Protein AF-A0ABD2NSS2-F1 (afdb_monomer_lite)

Secondary structure (DSSP, 8-state):
-HHHHHHHHHTS------S-------TT-TTTT-----HHHHHHHHHHHHHHT---------HHHHHHHHHHHHT-SSPPP---S--HHHHHHHT-

Foldseek 3Di:
DVVVVVVVVVPDPPDPPDPDDPDDPPDPDPCPPDDDDPVVVVVVVVVVVVVVPPPPPVDPQPPLRVLVVVCVVVVHPDRDDPPDPDDPVVVVVVVD

InterPro domains:
  IPR028842 Afadin [PTHR10398] (12-95)

Radius of gyration: 32.14 Å; chains: 1; bounding box: 42×42×98 Å

Structure (mmCIF, N/CA/C/O backbone):
data_AF-A0ABD2NSS2-F1
#
_entry.id   AF-A0ABD2NSS2-F1
#
loop_
_atom_site.group_PDB
_atom_site.id
_atom_site.type_symbol
_atom_site.label_atom_id
_atom_site.label_alt_id
_atom_site.label_comp_id
_atom_site.label_asym_id
_atom_site.label_entity_id
_atom_site.label_seq_id
_atom_site.pdbx_PDB_ins_code
_atom_site.Cartn_x
_atom_site.Cartn_y
_atom_site.Cartn_z
_atom_site.occupancy
_atom_site.B_iso_or_equiv
_atom_site.auth_seq_id
_atom_site.auth_comp_id
_atom_site.auth_asym_id
_atom_site.auth_atom_id
_atom_site.pdbx_PDB_model_num
ATOM 1 N N . SER A 1 1 ? 10.655 -9.164 -61.132 1.00 79.31 1 SER A N 1
ATOM 2 C CA . SER A 1 1 ? 10.992 -10.361 -60.340 1.00 79.31 1 SER A CA 1
ATOM 3 C C . SER A 1 1 ? 10.543 -10.120 -58.916 1.00 79.31 1 SER A C 1
ATOM 5 O O . SER A 1 1 ? 10.873 -9.066 -58.382 1.00 79.31 1 SER A O 1
ATOM 7 N N . PHE A 1 2 ? 9.785 -11.051 -58.338 1.00 79.75 2 PHE A N 1
ATOM 8 C CA . PHE A 1 2 ? 9.277 -10.980 -56.962 1.00 79.75 2 PHE A CA 1
ATOM 9 C C . PHE A 1 2 ? 10.393 -10.693 -55.940 1.00 79.75 2 PHE A C 1
ATOM 11 O O . PHE A 1 2 ? 10.211 -9.905 -55.020 1.00 79.75 2 PHE A O 1
ATOM 18 N N . ILE A 1 3 ? 11.591 -11.233 -56.194 1.00 83.50 3 ILE A N 1
ATOM 19 C CA . ILE A 1 3 ? 12.780 -11.073 -55.347 1.00 83.50 3 ILE A CA 1
ATOM 20 C C . ILE A 1 3 ? 13.170 -9.594 -55.161 1.00 83.50 3 ILE A C 1
ATOM 22 O O . ILE A 1 3 ? 13.316 -9.150 -54.029 1.00 83.50 3 ILE A O 1
ATOM 26 N N . ARG A 1 4 ? 13.228 -8.788 -56.235 1.00 82.31 4 ARG A N 1
ATOM 27 C CA . ARG A 1 4 ? 13.558 -7.347 -56.129 1.00 82.31 4 ARG A CA 1
ATOM 28 C C . ARG A 1 4 ? 12.521 -6.547 -55.341 1.00 82.31 4 ARG A C 1
ATOM 30 O O . ARG A 1 4 ? 12.854 -5.559 -54.697 1.00 82.31 4 ARG A O 1
ATOM 37 N N . GLN A 1 5 ? 11.252 -6.939 -55.437 1.00 79.62 5 GLN A N 1
ATOM 38 C CA . GLN A 1 5 ? 10.175 -6.259 -54.721 1.00 79.62 5 GLN A CA 1
ATOM 39 C C . GLN A 1 5 ? 10.260 -6.551 -53.218 1.00 79.62 5 GLN A C 1
ATOM 41 O O . GLN A 1 5 ? 10.116 -5.634 -52.414 1.00 79.62 5 GLN A O 1
ATOM 46 N N . ALA A 1 6 ? 10.572 -7.797 -52.850 1.00 77.00 6 ALA A N 1
ATOM 47 C CA . ALA A 1 6 ? 10.795 -8.195 -51.463 1.00 77.00 6 ALA A CA 1
ATOM 48 C C . ALA A 1 6 ? 12.014 -7.488 -50.840 1.00 77.00 6 ALA A C 1
ATOM 50 O O . ALA A 1 6 ? 11.922 -6.997 -49.715 1.00 77.00 6 ALA A O 1
ATOM 51 N N . GLU A 1 7 ? 13.118 -7.356 -51.585 1.00 76.75 7 GLU A N 1
ATOM 52 C CA . GLU A 1 7 ? 14.318 -6.625 -51.143 1.00 76.75 7 GLU A CA 1
ATOM 53 C C . GLU A 1 7 ? 14.009 -5.160 -50.787 1.00 76.75 7 GLU A C 1
ATOM 55 O O . GLU A 1 7 ? 14.454 -4.662 -49.754 1.00 76.75 7 GLU A O 1
ATOM 60 N N . SER A 1 8 ? 13.182 -4.477 -51.588 1.00 77.81 8 SER A N 1
ATOM 61 C CA . SER A 1 8 ? 12.797 -3.082 -51.331 1.00 77.81 8 SER A CA 1
ATOM 62 C C . SER A 1 8 ? 11.893 -2.913 -50.104 1.00 77.81 8 SER A C 1
ATOM 64 O O . SER A 1 8 ? 11.976 -1.885 -49.429 1.00 77.81 8 SER A O 1
ATOM 66 N N . MET A 1 9 ? 11.019 -3.883 -49.816 1.00 69.31 9 MET A N 1
ATOM 67 C CA . MET A 1 9 ? 10.133 -3.815 -48.647 1.00 69.31 9 MET A CA 1
ATOM 68 C C . MET A 1 9 ? 10.886 -4.081 -47.339 1.00 69.31 9 MET A C 1
ATOM 70 O O . MET A 1 9 ? 10.548 -3.484 -46.321 1.00 69.31 9 MET A O 1
ATOM 74 N N . LEU A 1 10 ? 11.932 -4.916 -47.372 1.00 64.94 10 LEU A N 1
ATOM 75 C CA . LEU A 1 10 ? 12.799 -5.183 -46.218 1.00 64.94 10 LEU A CA 1
ATOM 76 C C . LEU A 1 10 ? 13.790 -4.038 -45.940 1.00 64.94 10 LEU A C 1
ATOM 78 O O . LEU A 1 10 ? 14.172 -3.818 -44.795 1.00 64.94 10 LEU A O 1
ATOM 82 N N . ALA A 1 11 ? 14.183 -3.287 -46.973 1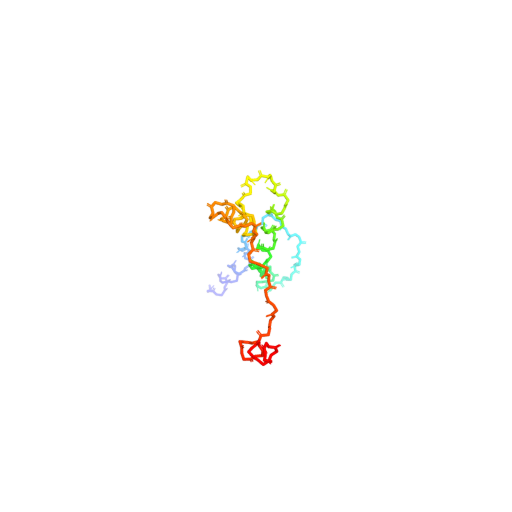.00 66.62 11 ALA A N 1
ATOM 83 C CA . ALA A 1 11 ? 15.087 -2.141 -46.854 1.00 66.62 11 ALA A CA 1
ATOM 84 C C . ALA A 1 11 ? 14.451 -0.896 -46.200 1.00 66.62 11 ALA A C 1
ATOM 86 O O . ALA A 1 11 ? 15.155 0.065 -45.896 1.00 66.62 11 ALA A O 1
ATOM 87 N N . SER A 1 12 ? 13.133 -0.896 -45.981 1.00 54.56 12 SER A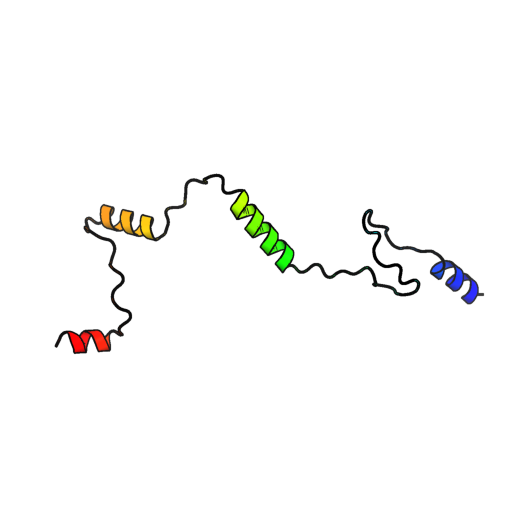 N 1
ATOM 88 C CA . SER A 1 12 ? 12.423 0.223 -45.359 1.00 54.56 12 SER A CA 1
ATOM 89 C C . SER A 1 12 ? 12.253 -0.027 -43.854 1.00 54.56 12 SER A C 1
ATOM 91 O O . SER A 1 12 ? 11.581 -0.991 -43.480 1.00 54.56 12 SER A O 1
ATOM 93 N N . PRO A 1 13 ? 12.817 0.813 -42.964 1.00 56.56 13 PRO A N 1
ATOM 94 C CA . PRO A 1 13 ? 12.656 0.646 -41.528 1.00 56.56 13 PRO A CA 1
ATOM 95 C C . PRO A 1 13 ? 11.243 1.084 -41.123 1.00 56.56 13 PRO A C 1
ATOM 97 O O . PRO A 1 13 ? 11.012 2.226 -40.746 1.00 56.56 13 PRO A O 1
ATOM 100 N N . ASN A 1 14 ? 10.276 0.171 -41.195 1.00 52.50 14 ASN A N 1
ATOM 101 C CA . ASN A 1 14 ? 8.951 0.370 -40.608 1.00 52.50 14 ASN A CA 1
ATOM 102 C C . ASN A 1 14 ? 8.990 0.001 -39.119 1.00 52.50 14 ASN A C 1
ATOM 104 O O . ASN A 1 14 ? 8.307 -0.920 -38.677 1.00 52.50 14 ASN A O 1
ATOM 108 N N . THR A 1 15 ? 9.825 0.681 -38.336 1.00 52.97 15 THR A N 1
ATOM 109 C CA . THR A 1 15 ? 9.702 0.651 -36.878 1.00 52.97 15 THR A CA 1
ATOM 110 C C . THR A 1 15 ? 8.893 1.877 -36.463 1.00 52.97 15 THR A C 1
ATOM 112 O O . THR A 1 15 ? 9.238 2.991 -36.861 1.00 52.97 15 THR A O 1
ATOM 115 N N . PRO A 1 16 ? 7.798 1.739 -35.692 1.00 51.47 16 PRO A N 1
ATOM 116 C CA . PRO A 1 16 ? 7.187 2.900 -35.070 1.00 51.47 16 PRO A CA 1
ATOM 117 C C . PRO A 1 16 ? 8.214 3.473 -34.090 1.00 51.47 16 PRO A C 1
ATOM 119 O O . PRO A 1 16 ? 8.452 2.926 -33.013 1.00 51.47 16 PRO A O 1
ATOM 122 N N . THR A 1 17 ? 8.874 4.554 -34.495 1.00 47.88 17 THR A N 1
ATOM 123 C CA . THR A 1 17 ? 9.793 5.320 -33.660 1.00 47.88 17 THR A CA 1
ATOM 124 C C . THR A 1 17 ? 9.003 5.917 -32.501 1.00 47.88 17 THR A C 1
ATOM 126 O O . THR A 1 17 ? 8.377 6.968 -32.633 1.00 47.88 17 THR A O 1
ATOM 129 N N . SER A 1 18 ? 9.003 5.235 -31.357 1.00 47.25 18 SER A N 1
ATOM 130 C CA . SER A 1 18 ? 8.609 5.838 -30.086 1.00 47.25 18 SER A CA 1
ATOM 131 C C . SER A 1 18 ? 9.655 6.905 -29.730 1.00 47.25 18 SER A C 1
ATOM 133 O O . SER A 1 18 ? 10.848 6.590 -29.716 1.00 47.25 18 SER A O 1
ATOM 135 N N . PRO A 1 19 ? 9.268 8.163 -29.460 1.00 47.81 19 PRO A N 1
ATOM 136 C CA . PRO A 1 19 ? 10.222 9.239 -29.233 1.00 47.81 19 PRO A CA 1
ATOM 137 C C . PRO A 1 19 ? 10.821 9.111 -27.827 1.00 47.81 19 PRO A C 1
ATOM 139 O O . PRO A 1 19 ? 10.237 9.560 -26.847 1.00 47.81 19 PRO A O 1
ATOM 142 N N . GLY A 1 20 ? 11.984 8.469 -27.720 1.00 52.88 20 GLY A N 1
ATOM 143 C CA . GLY A 1 20 ? 12.779 8.456 -26.492 1.00 52.88 20 GLY A CA 1
ATOM 144 C C . GLY A 1 20 ? 13.514 7.143 -26.273 1.00 52.88 20 GLY A C 1
ATOM 145 O O . GLY A 1 20 ? 12.971 6.221 -25.674 1.00 52.88 20 GLY A O 1
ATOM 146 N N . GLY A 1 21 ? 14.763 7.062 -26.726 1.00 48.34 21 GLY A N 1
ATOM 147 C CA . GLY A 1 21 ? 15.625 5.931 -26.394 1.00 48.34 21 GLY A CA 1
ATOM 148 C C . GLY A 1 21 ? 16.756 5.732 -27.385 1.00 48.34 21 GLY A C 1
ATOM 149 O O . GLY A 1 21 ? 16.708 4.832 -28.212 1.00 48.34 21 GLY A O 1
ATOM 150 N N . VAL A 1 22 ? 17.793 6.557 -27.276 1.00 56.69 22 VAL A N 1
ATOM 151 C CA . VAL A 1 22 ? 19.132 6.275 -27.810 1.00 56.69 22 VAL A CA 1
ATOM 152 C C . VAL A 1 22 ? 19.732 5.075 -27.072 1.00 56.69 22 VAL A C 1
ATOM 154 O O . VAL A 1 22 ? 20.608 5.257 -26.240 1.00 56.69 22 VAL A O 1
ATOM 157 N N . LEU A 1 23 ? 19.240 3.854 -27.287 1.00 58.84 23 LEU A N 1
ATOM 158 C CA . LEU A 1 23 ? 19.816 2.663 -26.659 1.00 58.84 23 LEU A CA 1
ATOM 159 C C . LEU A 1 23 ? 19.815 1.483 -27.640 1.00 58.84 23 LEU A C 1
ATOM 161 O O . LEU A 1 23 ? 18.784 0.891 -27.936 1.00 58.84 23 LEU A O 1
ATOM 165 N N . ASN A 1 24 ? 21.032 1.146 -28.073 1.00 58.06 24 ASN A N 1
ATOM 166 C CA . ASN A 1 24 ? 21.466 -0.137 -28.631 1.00 58.06 24 ASN A CA 1
ATOM 167 C C . ASN A 1 24 ? 21.026 -0.441 -30.075 1.00 58.06 24 ASN A C 1
ATOM 169 O O . ASN A 1 24 ? 20.208 -1.318 -30.338 1.00 58.06 24 ASN A O 1
ATOM 173 N N . ASN A 1 25 ? 21.672 0.239 -31.029 1.00 60.22 25 ASN A N 1
ATOM 174 C CA . ASN A 1 25 ? 21.669 -0.132 -32.445 1.00 60.22 25 ASN A CA 1
ATOM 175 C C . ASN A 1 25 ? 22.371 -1.491 -32.647 1.00 60.22 25 ASN A C 1
ATOM 177 O O . ASN A 1 25 ? 23.580 -1.535 -32.871 1.00 60.22 25 ASN A O 1
ATOM 181 N N . THR A 1 26 ? 21.631 -2.598 -32.612 1.00 62.66 26 THR A N 1
ATOM 182 C CA . THR A 1 26 ? 22.052 -3.873 -33.218 1.00 62.66 26 THR A CA 1
ATOM 183 C C . THR A 1 26 ? 21.392 -4.007 -34.599 1.00 62.66 26 THR A C 1
ATOM 185 O O . THR A 1 26 ? 20.298 -4.567 -34.719 1.00 62.66 26 THR A O 1
ATOM 188 N N . PRO A 1 27 ? 21.999 -3.440 -35.665 1.00 68.75 27 PRO A N 1
ATOM 189 C CA . PRO A 1 27 ? 21.415 -3.467 -37.004 1.00 68.75 27 PRO A CA 1
ATOM 190 C C . PRO A 1 27 ? 21.248 -4.917 -37.481 1.00 68.75 27 PRO A C 1
ATOM 192 O O . PRO A 1 27 ? 22.202 -5.690 -37.479 1.00 68.75 27 PRO A O 1
ATOM 195 N N . GLY A 1 28 ? 20.021 -5.284 -37.861 1.00 68.94 28 GLY A N 1
ATOM 196 C CA . GLY A 1 28 ? 19.653 -6.634 -38.308 1.00 68.94 28 GLY A CA 1
ATOM 197 C C . GLY A 1 28 ? 18.951 -7.510 -37.262 1.00 68.94 28 GLY A C 1
ATOM 198 O O . GLY A 1 28 ? 18.470 -8.584 -37.615 1.00 68.94 28 GLY A O 1
ATOM 199 N N . VAL A 1 29 ? 18.835 -7.066 -36.003 1.00 66.44 29 VAL A N 1
ATOM 200 C CA . VAL A 1 29 ? 18.153 -7.820 -34.935 1.00 66.44 29 VAL A CA 1
ATOM 201 C C . VAL A 1 29 ? 16.758 -7.246 -34.682 1.00 66.44 29 VAL A C 1
ATOM 203 O O . VAL A 1 29 ? 16.596 -6.180 -34.088 1.00 66.44 29 VAL A O 1
ATOM 206 N N . ILE A 1 30 ? 15.731 -7.967 -35.127 1.00 67.88 30 ILE A N 1
ATOM 207 C CA . ILE A 1 30 ? 14.329 -7.634 -34.846 1.00 67.88 30 ILE A CA 1
ATOM 208 C C . ILE A 1 30 ? 14.046 -7.952 -33.369 1.00 67.88 30 ILE A C 1
ATOM 210 O O . ILE A 1 30 ? 14.396 -9.027 -32.891 1.00 67.88 30 ILE A O 1
ATOM 214 N N . GLY A 1 31 ? 13.446 -7.007 -32.638 1.00 67.56 31 GLY A N 1
ATOM 215 C CA . GLY A 1 31 ? 13.092 -7.179 -31.221 1.00 67.56 31 GLY A CA 1
ATOM 216 C C . GLY A 1 31 ? 14.168 -6.755 -30.211 1.00 67.56 31 GLY A C 1
ATOM 217 O O . GLY A 1 31 ? 13.925 -6.812 -29.012 1.00 67.56 31 GLY A O 1
ATOM 218 N N . ALA A 1 32 ? 15.325 -6.241 -30.648 1.00 72.38 32 ALA A N 1
ATOM 219 C CA . ALA A 1 32 ? 16.376 -5.751 -29.738 1.00 72.38 32 ALA A CA 1
ATOM 220 C C . ALA A 1 32 ? 15.938 -4.582 -28.828 1.00 72.38 32 ALA A C 1
ATOM 222 O O . ALA A 1 32 ? 16.617 -4.256 -27.857 1.00 72.38 32 ALA A O 1
ATOM 223 N N . GLN A 1 33 ? 14.806 -3.950 -29.149 1.00 71.50 33 GLN A N 1
ATOM 224 C CA . GLN A 1 33 ? 14.207 -2.855 -28.382 1.00 71.50 33 GLN A CA 1
ATOM 225 C C . GLN A 1 33 ? 13.097 -3.326 -27.428 1.00 71.50 33 GLN A C 1
ATOM 227 O O . GLN A 1 33 ? 12.541 -2.514 -26.687 1.00 71.50 33 GLN A O 1
ATOM 232 N N . GLU A 1 34 ? 12.741 -4.613 -27.438 1.00 77.31 34 GLU A N 1
ATOM 233 C CA . GLU A 1 34 ? 11.713 -5.144 -26.548 1.00 77.31 34 GLU A CA 1
ATOM 234 C C . GLU A 1 34 ? 12.269 -5.275 -25.128 1.00 77.31 34 GLU A C 1
ATOM 236 O O . GLU A 1 34 ? 12.875 -6.272 -24.743 1.00 77.31 34 GLU A O 1
ATOM 241 N N . VAL A 1 35 ? 12.052 -4.240 -24.318 1.00 80.31 35 VAL A N 1
ATOM 242 C CA . VAL A 1 35 ? 12.278 -4.314 -22.874 1.00 80.31 35 VAL A CA 1
ATOM 243 C C . VAL A 1 35 ? 10.992 -4.801 -22.216 1.00 80.31 35 VAL A C 1
ATOM 245 O O . VAL A 1 35 ? 9.956 -4.131 -22.275 1.00 80.31 35 VAL A O 1
ATOM 248 N N . TYR A 1 36 ? 11.054 -5.963 -21.564 1.00 83.06 36 TYR A N 1
ATOM 249 C CA . TYR A 1 36 ? 9.925 -6.489 -20.802 1.00 83.06 36 TYR A CA 1
ATOM 250 C C . TYR A 1 36 ? 9.499 -5.499 -19.711 1.00 83.06 36 TYR A C 1
ATOM 252 O O . TYR A 1 36 ? 10.265 -5.149 -18.810 1.00 83.06 36 TYR A O 1
ATOM 260 N N . LYS A 1 37 ? 8.242 -5.060 -19.777 1.00 83.94 37 LYS A N 1
ATOM 261 C CA . LYS A 1 37 ? 7.635 -4.196 -18.765 1.00 83.94 37 LYS A CA 1
ATOM 262 C C . LYS A 1 37 ? 7.135 -5.063 -17.611 1.00 83.94 37 LYS A C 1
ATOM 264 O O . LYS A 1 37 ? 5.999 -5.530 -17.640 1.00 83.94 37 LYS A O 1
ATOM 269 N N . ASP A 1 38 ? 7.973 -5.282 -16.597 1.00 89.06 38 ASP A N 1
ATOM 270 C CA . ASP A 1 38 ? 7.582 -6.083 -15.430 1.00 89.06 38 ASP A CA 1
ATOM 271 C C . ASP A 1 38 ? 6.412 -5.417 -14.672 1.00 89.06 38 ASP A C 1
ATOM 273 O O . ASP A 1 38 ? 6.558 -4.299 -14.160 1.00 89.06 38 ASP A O 1
ATOM 277 N N . PRO A 1 39 ? 5.251 -6.085 -14.528 1.00 89.56 39 PRO A N 1
ATOM 278 C CA . PRO A 1 39 ? 4.112 -5.544 -13.789 1.00 89.56 39 PRO A CA 1
ATOM 279 C C . PRO A 1 39 ? 4.420 -5.267 -12.306 1.00 89.56 39 PRO A C 1
ATOM 281 O O . PRO A 1 39 ? 3.725 -4.468 -11.672 1.00 89.56 39 PRO A O 1
ATOM 284 N N . ARG A 1 40 ? 5.462 -5.885 -11.728 1.00 91.56 40 ARG A N 1
ATOM 285 C CA . ARG A 1 40 ? 5.941 -5.579 -10.369 1.00 91.56 40 ARG A CA 1
ATOM 286 C C . ARG A 1 40 ? 6.506 -4.174 -10.256 1.00 91.56 40 ARG A C 1
ATOM 288 O O . ARG A 1 40 ? 6.246 -3.528 -9.246 1.00 91.56 40 ARG A O 1
ATOM 295 N N . ALA A 1 41 ? 7.225 -3.692 -11.270 1.00 87.50 41 ALA A N 1
ATOM 296 C CA . ALA A 1 41 ? 7.781 -2.340 -11.258 1.00 87.50 41 ALA A CA 1
ATOM 297 C C . ALA A 1 41 ? 6.657 -1.299 -11.161 1.00 87.50 41 ALA A C 1
ATOM 299 O O . ALA A 1 41 ? 6.734 -0.372 -10.357 1.00 87.50 41 ALA A O 1
ATOM 300 N N . LYS A 1 42 ? 5.557 -1.528 -11.893 1.00 87.12 42 LYS A N 1
ATOM 301 C CA . LYS A 1 42 ? 4.348 -0.698 -11.818 1.00 87.12 42 LYS A CA 1
ATOM 302 C C . LYS A 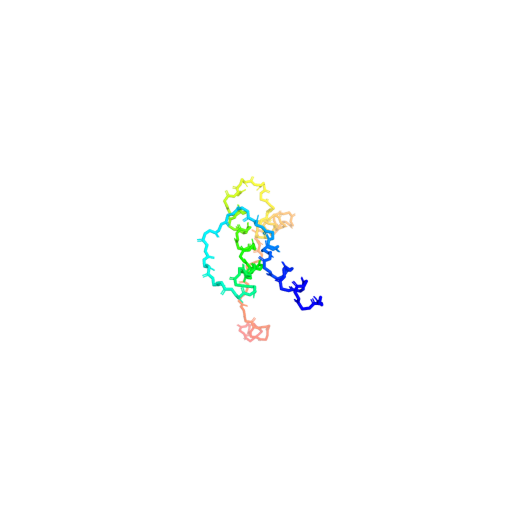1 42 ? 3.728 -0.709 -10.414 1.00 87.12 42 LYS A C 1
ATOM 304 O O . LYS A 1 42 ? 3.492 0.357 -9.856 1.00 87.12 42 LYS A O 1
ATOM 309 N N . ARG A 1 43 ? 3.525 -1.892 -9.812 1.00 87.00 43 ARG A N 1
ATOM 310 C CA . ARG A 1 43 ? 2.978 -2.012 -8.442 1.00 87.00 43 ARG A CA 1
ATOM 311 C C . ARG A 1 43 ? 3.865 -1.368 -7.378 1.00 87.00 43 ARG A C 1
ATOM 313 O O . ARG A 1 43 ? 3.349 -0.768 -6.443 1.00 87.00 43 ARG A O 1
ATOM 320 N N . LEU A 1 44 ? 5.185 -1.506 -7.493 1.00 87.31 44 LEU A N 1
ATOM 321 C CA . LEU A 1 44 ? 6.126 -0.938 -6.526 1.00 87.31 44 LEU A CA 1
ATOM 322 C C . LEU A 1 44 ? 6.134 0.593 -6.607 1.00 87.31 44 LEU A C 1
ATOM 324 O O . LEU A 1 44 ? 6.077 1.255 -5.572 1.00 87.31 44 LEU A O 1
ATOM 328 N N . ALA A 1 45 ? 6.122 1.152 -7.820 1.00 85.75 45 ALA A N 1
ATOM 329 C CA . ALA A 1 45 ? 6.005 2.592 -8.031 1.00 85.75 45 ALA A CA 1
ATOM 330 C C . ALA A 1 45 ? 4.687 3.151 -7.469 1.00 85.75 45 ALA A C 1
ATOM 332 O O . ALA A 1 45 ? 4.700 4.176 -6.794 1.00 85.75 45 ALA A O 1
ATOM 333 N N . GLU A 1 46 ? 3.569 2.450 -7.672 1.00 85.12 46 GLU A N 1
ATOM 334 C CA . GLU A 1 46 ? 2.264 2.837 -7.128 1.00 85.12 46 GLU A CA 1
ATOM 335 C C . GLU A 1 46 ? 2.246 2.819 -5.590 1.00 85.12 46 GLU A C 1
ATOM 337 O O . GLU A 1 46 ? 1.799 3.779 -4.968 1.00 85.12 46 GLU A O 1
ATOM 342 N N . GLN A 1 47 ? 2.809 1.787 -4.950 1.00 83.44 47 GLN A N 1
ATOM 343 C CA . GLN A 1 47 ? 2.940 1.743 -3.487 1.00 83.44 47 GLN A CA 1
ATOM 344 C C . GLN A 1 47 ? 3.839 2.862 -2.946 1.00 83.44 47 GLN A C 1
ATOM 346 O O . GLN A 1 47 ? 3.552 3.432 -1.893 1.00 83.44 47 GLN A O 1
ATOM 351 N N . ALA A 1 48 ? 4.927 3.189 -3.648 1.00 79.88 48 ALA A N 1
ATOM 352 C CA . ALA A 1 48 ? 5.797 4.301 -3.276 1.00 79.88 48 ALA A CA 1
ATOM 353 C C . ALA A 1 48 ? 5.071 5.650 -3.408 1.00 79.88 48 ALA A C 1
ATOM 355 O O . ALA A 1 48 ? 5.179 6.496 -2.522 1.00 79.88 48 ALA A O 1
ATOM 356 N N . GLN A 1 49 ? 4.273 5.832 -4.463 1.00 78.31 49 GLN A N 1
ATOM 357 C CA . GLN A 1 49 ? 3.435 7.018 -4.638 1.00 78.31 49 GLN A CA 1
ATOM 358 C C . GLN A 1 49 ? 2.347 7.116 -3.563 1.00 78.31 49 GLN A C 1
ATOM 360 O O . GLN A 1 49 ? 2.161 8.193 -3.012 1.00 78.31 49 GLN A O 1
ATOM 365 N N . GLN A 1 50 ? 1.693 6.013 -3.187 1.00 70.94 50 GLN A N 1
ATOM 366 C CA . GLN A 1 50 ? 0.702 5.995 -2.101 1.00 70.94 50 GLN A CA 1
ATOM 367 C C . GLN A 1 50 ? 1.313 6.352 -0.737 1.00 70.94 50 GLN A C 1
ATOM 369 O O . GLN A 1 50 ? 0.675 7.050 0.046 1.00 70.94 50 GLN A O 1
ATOM 374 N N . LYS A 1 51 ? 2.558 5.939 -0.457 1.00 64.38 51 LYS A N 1
ATOM 375 C CA . LYS A 1 51 ? 3.282 6.353 0.761 1.00 64.38 51 LYS A CA 1
ATOM 376 C C . LYS A 1 51 ? 3.614 7.848 0.770 1.00 64.38 51 LYS A C 1
ATOM 378 O O . LYS A 1 51 ? 3.552 8.470 1.824 1.00 64.38 51 LYS A O 1
ATOM 383 N N . ASN A 1 52 ? 3.939 8.419 -0.390 1.00 60.81 52 ASN A N 1
ATOM 384 C CA . ASN A 1 52 ? 4.294 9.836 -0.527 1.00 60.81 52 ASN A CA 1
ATOM 385 C C . ASN A 1 52 ? 3.066 10.759 -0.654 1.00 60.81 52 ASN A C 1
ATOM 387 O O . ASN A 1 52 ? 3.1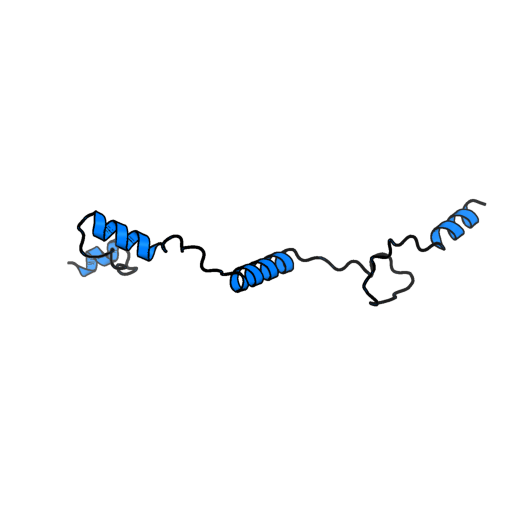51 11.935 -0.318 1.00 60.81 52 ASN A O 1
ATOM 391 N N . MET A 1 53 ? 1.927 10.235 -1.122 1.00 58.22 53 MET A N 1
ATOM 392 C CA . MET A 1 53 ? 0.637 10.933 -1.217 1.00 58.22 53 MET A CA 1
ATOM 393 C C . MET A 1 53 ? -0.296 10.630 -0.043 1.00 58.22 53 MET A C 1
ATOM 395 O O . MET A 1 53 ? -1.500 10.880 -0.137 1.00 58.22 53 MET A O 1
ATOM 399 N N . ALA A 1 54 ? 0.248 10.141 1.075 1.00 55.81 54 ALA A N 1
ATOM 400 C CA . ALA A 1 54 ? -0.432 10.139 2.361 1.00 55.81 54 ALA A CA 1
ATOM 401 C C . ALA A 1 54 ? -0.641 11.591 2.837 1.00 55.81 54 ALA A C 1
ATOM 403 O O . ALA A 1 54 ? -0.059 12.058 3.809 1.00 55.81 54 ALA A O 1
ATOM 404 N N . THR A 1 55 ? -1.514 12.320 2.141 1.00 56.00 55 THR A N 1
ATOM 405 C CA . THR A 1 55 ? -2.414 13.235 2.829 1.00 56.00 55 THR A CA 1
ATOM 406 C C . THR A 1 55 ? -3.116 12.406 3.906 1.00 56.00 55 THR A C 1
ATOM 408 O O . THR A 1 55 ? -3.447 11.245 3.635 1.00 56.00 55 THR A O 1
ATOM 411 N N . PRO A 1 56 ? -3.286 12.922 5.133 1.00 53.97 56 PRO A N 1
ATOM 412 C CA . PRO A 1 56 ? -3.979 12.203 6.189 1.00 53.97 56 PRO A CA 1
ATOM 413 C C . PRO A 1 56 ? -5.449 12.075 5.783 1.00 53.97 56 PRO A C 1
ATOM 415 O O . PRO A 1 56 ? -6.297 12.880 6.156 1.00 53.97 56 PRO A O 1
ATOM 418 N N . VAL A 1 57 ? -5.757 11.074 4.959 1.00 54.22 57 VAL A N 1
ATOM 419 C CA . VAL A 1 57 ? -7.104 10.533 4.842 1.00 54.22 57 VAL A CA 1
ATOM 420 C C . VAL A 1 57 ? -7.506 10.216 6.278 1.00 54.22 57 VAL A C 1
ATOM 422 O O . VAL A 1 57 ? -6.711 9.557 6.953 1.00 54.22 57 VAL A O 1
ATOM 425 N N . PRO A 1 58 ? -8.663 10.692 6.774 1.00 59.19 58 PRO A N 1
ATOM 426 C CA . PRO A 1 58 ? -9.087 10.396 8.133 1.00 59.19 58 PRO A CA 1
ATOM 427 C C . PRO A 1 58 ? -9.056 8.880 8.284 1.00 59.19 58 PRO A C 1
ATOM 429 O O . PRO A 1 58 ? -9.755 8.159 7.564 1.00 59.19 58 PRO A O 1
ATOM 432 N N . GLU A 1 59 ? -8.120 8.410 9.107 1.00 63.34 59 GLU A N 1
ATOM 433 C CA . GLU A 1 59 ? -7.760 7.008 9.193 1.00 63.34 59 GLU A CA 1
ATOM 434 C C . GLU A 1 59 ? -9.033 6.205 9.422 1.00 63.34 59 GLU A C 1
ATOM 436 O O . GLU A 1 59 ? -9.803 6.456 10.353 1.00 63.34 59 GLU A O 1
ATOM 441 N N . LYS A 1 60 ? -9.275 5.208 8.566 1.00 70.31 60 LYS A N 1
ATOM 442 C CA . LYS A 1 60 ? -10.168 4.120 8.948 1.00 70.31 60 LYS A CA 1
ATOM 443 C C . LYS A 1 60 ? -9.544 3.555 10.215 1.00 70.31 60 LYS A C 1
ATOM 445 O O . LYS A 1 60 ? -8.523 2.886 10.083 1.00 70.31 60 LYS A O 1
ATOM 450 N N . LEU A 1 61 ? -10.138 3.859 11.377 1.00 71.50 61 LEU A N 1
ATOM 451 C CA . LEU A 1 61 ? -9.670 3.428 12.698 1.00 71.50 61 LEU A CA 1
ATOM 452 C C . LEU A 1 61 ? -9.034 2.046 12.563 1.00 71.50 61 LEU A C 1
ATOM 454 O O . LEU A 1 61 ? -9.665 1.105 12.047 1.00 71.50 61 LEU A O 1
ATOM 458 N N . SER A 1 62 ? -7.762 1.955 12.931 1.00 81.81 62 SER A N 1
ATOM 459 C CA . SER A 1 62 ? -7.016 0.709 12.904 1.00 81.81 62 SER A CA 1
ATOM 460 C C . SER A 1 62 ? -7.799 -0.356 13.667 1.00 81.81 62 SER A C 1
ATOM 462 O O . SER A 1 62 ? -8.612 -0.062 14.545 1.00 81.81 62 SER A O 1
ATOM 464 N N . PHE A 1 63 ? -7.579 -1.630 13.346 1.00 81.62 63 PHE A N 1
ATOM 465 C CA . PHE A 1 63 ? -8.274 -2.724 14.031 1.00 81.62 63 PHE A CA 1
ATOM 466 C C . PHE A 1 63 ? -8.150 -2.624 15.564 1.00 81.62 63 PHE A C 1
ATOM 468 O O . PHE A 1 63 ? -9.111 -2.878 16.284 1.00 81.62 63 PHE A O 1
ATOM 475 N N . LYS A 1 64 ? -6.995 -2.157 16.054 1.00 83.25 64 LYS A N 1
ATOM 476 C CA . LYS A 1 64 ? -6.748 -1.884 17.473 1.00 83.25 64 LYS A CA 1
ATOM 477 C C . LYS A 1 64 ? -7.660 -0.786 18.027 1.00 83.25 64 LYS A C 1
ATOM 479 O O . LYS A 1 64 ? -8.231 -0.951 19.100 1.00 83.25 64 LYS A O 1
ATOM 484 N N . GLU A 1 65 ? -7.806 0.320 17.308 1.00 85.06 65 GLU A N 1
ATOM 485 C CA . GLU A 1 65 ? -8.681 1.426 17.712 1.00 85.06 65 GLU A CA 1
ATOM 486 C C . GLU A 1 65 ? -10.155 1.034 17.651 1.00 85.06 65 GLU A C 1
ATOM 488 O O . GLU A 1 65 ? -10.916 1.380 18.550 1.00 85.06 65 GLU A O 1
ATOM 493 N N . LYS A 1 66 ? -10.546 0.236 16.654 1.00 86.56 66 LYS A N 1
ATOM 494 C CA . LYS A 1 66 ? -11.893 -0.341 16.574 1.00 86.56 66 LYS A CA 1
ATOM 495 C C . LYS A 1 66 ? -12.188 -1.271 17.743 1.00 86.56 66 LYS A C 1
ATOM 497 O O . LYS A 1 66 ? -13.223 -1.115 18.376 1.00 86.56 66 LYS A O 1
ATOM 502 N N . MET A 1 67 ? -11.278 -2.192 18.070 1.00 87.94 67 MET A N 1
ATOM 503 C CA . MET A 1 67 ? -11.414 -3.065 19.244 1.00 87.94 67 MET A CA 1
ATOM 504 C C . MET A 1 67 ? -11.550 -2.244 20.528 1.00 87.94 67 MET A C 1
ATOM 506 O O . MET A 1 67 ? -12.363 -2.574 21.385 1.00 87.94 67 MET A O 1
ATOM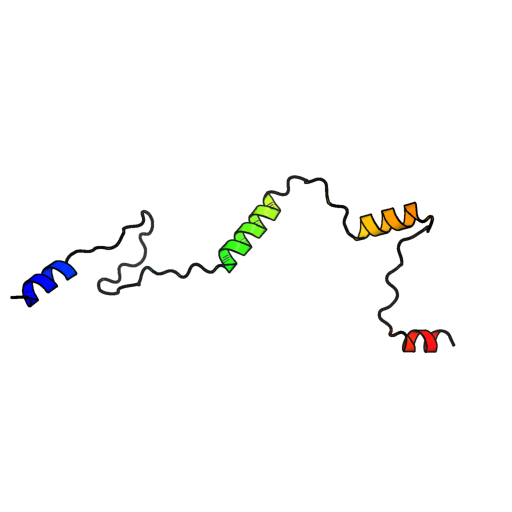 510 N N . LYS A 1 68 ? -10.785 -1.151 20.646 1.00 85.94 68 LYS A N 1
ATOM 511 C CA . LYS A 1 68 ? -10.872 -0.240 21.790 1.00 85.94 68 LYS A CA 1
ATOM 512 C C . LYS A 1 68 ? -12.240 0.437 21.875 1.00 85.94 68 LYS A C 1
ATOM 514 O O . LYS A 1 68 ? -12.823 0.435 22.952 1.00 85.94 68 LYS A O 1
ATOM 519 N N . MET A 1 69 ? -12.755 0.980 20.770 1.00 85.12 69 MET A N 1
ATOM 520 C CA . MET A 1 69 ? -14.099 1.568 20.749 1.00 85.12 69 MET A CA 1
ATOM 521 C C . MET A 1 69 ? -15.180 0.533 21.076 1.00 85.12 69 MET A C 1
ATOM 523 O O . MET A 1 69 ? -16.073 0.832 21.856 1.00 85.12 69 MET A O 1
ATOM 527 N N . PHE A 1 70 ? -15.055 -0.694 20.564 1.00 86.62 70 PHE A N 1
ATOM 528 C CA . PHE A 1 70 ? -15.997 -1.779 20.847 1.00 86.62 70 PHE A CA 1
ATOM 529 C C . PHE A 1 70 ? -16.024 -2.180 22.332 1.00 86.62 70 PHE A C 1
ATOM 531 O O . PHE A 1 70 ? -17.100 -2.381 22.892 1.00 86.62 70 PHE A O 1
ATOM 538 N N . ALA A 1 71 ? -14.859 -2.257 22.987 1.00 88.88 71 ALA A N 1
ATOM 539 C CA . ALA A 1 71 ? -14.770 -2.535 24.424 1.00 88.88 71 ALA A CA 1
ATOM 540 C C . ALA A 1 71 ? -15.386 -1.397 25.258 1.00 88.88 71 ALA A C 1
ATOM 542 O O . ALA A 1 71 ? -16.203 -1.652 26.140 1.00 88.88 71 ALA A O 1
ATOM 543 N N . MET A 1 72 ? -15.069 -0.141 24.907 1.00 84.19 72 MET A N 1
ATOM 544 C CA . MET A 1 72 ? -15.642 1.045 25.554 1.00 84.19 72 MET A CA 1
ATOM 545 C C . MET A 1 72 ? -17.172 1.116 25.407 1.00 84.19 72 MET A C 1
ATOM 547 O O . MET A 1 72 ? -17.844 1.521 26.350 1.00 84.19 72 MET A O 1
ATOM 551 N N . GLU A 1 73 ? -17.728 0.715 24.260 1.00 82.88 73 GLU A N 1
ATOM 552 C CA . GLU A 1 73 ? -19.180 0.685 24.016 1.00 82.88 73 GLU A CA 1
ATOM 553 C C . GLU A 1 73 ? -19.878 -0.498 24.706 1.00 82.88 73 GLU A C 1
ATOM 555 O O . GLU A 1 73 ? -20.992 -0.350 25.201 1.00 82.88 73 GLU A O 1
ATOM 560 N N . SER A 1 74 ? -19.214 -1.655 24.808 1.00 84.12 74 SER A N 1
ATOM 561 C CA . SER A 1 74 ? -19.743 -2.830 25.524 1.00 84.12 74 SER A CA 1
ATOM 562 C C . SER A 1 74 ? -19.620 -2.732 27.052 1.00 84.12 74 SER A C 1
ATOM 564 O O . SER A 1 74 ? -20.119 -3.610 27.755 1.00 84.12 74 SER A O 1
ATOM 566 N N . GLY A 1 75 ? -18.963 -1.692 27.581 1.00 77.81 75 GLY A N 1
ATOM 567 C CA . GLY A 1 75 ? -18.727 -1.523 29.019 1.00 77.81 75 GLY A CA 1
ATOM 568 C C . GLY A 1 75 ? -17.641 -2.441 29.592 1.00 77.81 75 GLY A C 1
ATOM 569 O O . GLY A 1 75 ? -17.614 -2.669 30.798 1.00 77.81 75 GLY A O 1
ATOM 570 N N . GLU A 1 76 ? -16.758 -2.983 28.747 1.00 76.06 76 GLU A N 1
ATOM 571 C CA . GLU A 1 76 ? -15.600 -3.779 29.167 1.00 76.06 76 GLU A CA 1
ATOM 572 C C . GLU A 1 76 ? -14.354 -2.877 29.245 1.00 76.06 76 GLU A C 1
ATOM 574 O O . GLU A 1 76 ? -13.992 -2.206 28.277 1.00 76.06 76 GLU A O 1
ATOM 579 N N . ASP A 1 77 ? -13.661 -2.869 30.389 1.00 68.00 77 ASP A N 1
ATOM 580 C CA . ASP A 1 77 ? -12.568 -1.921 30.678 1.00 68.00 77 ASP A CA 1
ATOM 581 C C . ASP A 1 77 ? -11.321 -2.084 29.783 1.00 68.00 77 ASP A C 1
ATOM 583 O O . ASP A 1 77 ? -10.417 -1.240 29.797 1.00 68.00 77 ASP A O 1
ATOM 587 N N . SER A 1 78 ? -11.214 -3.166 29.000 1.00 73.81 78 SER A N 1
ATOM 588 C CA . SER A 1 78 ? -10.047 -3.389 28.142 1.00 73.81 78 SER A CA 1
ATOM 589 C C . SER A 1 78 ? -10.322 -4.267 26.924 1.00 73.81 78 SER A C 1
ATOM 591 O O . SER A 1 78 ? -11.075 -5.231 26.993 1.00 73.81 78 SER A O 1
ATOM 593 N N . THR A 1 79 ? -9.628 -3.990 25.812 1.00 79.69 79 THR A N 1
ATOM 594 C CA . THR A 1 79 ? -9.558 -4.930 24.684 1.00 79.69 79 THR A CA 1
ATOM 595 C C . THR A 1 79 ? -8.926 -6.245 25.145 1.00 79.69 79 THR A C 1
ATOM 597 O O . THR A 1 79 ? -7.909 -6.175 25.847 1.00 79.69 79 THR A O 1
ATOM 600 N N . PRO A 1 80 ? -9.423 -7.417 24.705 1.00 80.56 80 PRO A N 1
ATOM 601 C CA . PRO A 1 80 ? -8.827 -8.705 25.036 1.00 80.56 80 PRO A CA 1
ATOM 602 C C . PRO A 1 80 ? -7.308 -8.689 24.841 1.00 80.56 80 PRO A C 1
ATOM 604 O O . PRO A 1 80 ? -6.814 -8.447 23.738 1.00 80.56 80 PRO A O 1
ATOM 607 N N . LYS A 1 81 ? -6.558 -8.910 25.928 1.00 76.31 81 LYS A N 1
ATOM 608 C CA . LYS A 1 81 ? -5.099 -9.046 25.855 1.00 76.31 81 LYS A CA 1
ATOM 609 C C . LYS A 1 81 ? -4.771 -10.276 25.021 1.00 76.31 81 LYS A C 1
ATOM 611 O O . LYS A 1 81 ? -5.449 -11.295 25.148 1.00 76.31 81 LYS A O 1
ATOM 616 N N . ASP A 1 82 ? -3.736 -10.167 24.198 1.00 68.19 82 ASP A N 1
ATOM 617 C CA . ASP A 1 82 ? -3.225 -11.265 23.384 1.00 68.19 82 ASP A CA 1
ATOM 618 C C . ASP A 1 82 ? -2.816 -12.409 24.327 1.00 68.19 82 ASP A C 1
ATOM 620 O O . ASP A 1 82 ? -1.797 -12.339 25.020 1.00 68.19 82 ASP A O 1
ATOM 624 N N . LYS A 1 83 ? -3.701 -13.401 24.488 1.00 66.31 83 LYS A N 1
ATOM 625 C CA . LYS A 1 83 ? -3.467 -14.525 25.397 1.00 66.31 83 LYS A CA 1
ATOM 626 C C . LYS A 1 83 ? -2.429 -15.414 24.730 1.00 66.31 83 LYS A C 1
ATOM 628 O O . LYS A 1 83 ? -2.470 -15.619 23.519 1.00 66.31 83 LYS A O 1
ATOM 633 N N . SER A 1 84 ? -1.492 -15.903 25.532 1.00 63.50 84 SER A N 1
ATOM 634 C CA . SER A 1 84 ? -0.362 -16.734 25.120 1.00 63.50 84 SER A CA 1
ATOM 635 C C . SER A 1 84 ? -0.725 -17.734 24.012 1.00 63.50 84 SER A C 1
ATOM 637 O O . SER A 1 84 ? -1.764 -18.393 24.068 1.00 63.50 84 SER A O 1
ATOM 639 N N . LYS A 1 85 ? 0.176 -17.890 23.025 1.00 73.56 85 LYS A N 1
ATOM 640 C CA . LYS A 1 85 ? 0.090 -18.851 21.898 1.00 73.56 85 LYS A CA 1
ATOM 641 C C . LYS A 1 85 ? 0.112 -20.326 22.330 1.00 73.56 85 LYS A C 1
ATOM 643 O O . LYS A 1 85 ? 0.458 -21.204 21.544 1.00 73.56 85 LYS A O 1
ATOM 648 N N . ILE A 1 86 ? -0.194 -20.606 23.585 1.00 73.56 86 ILE A N 1
ATOM 649 C CA . ILE A 1 86 ? -0.285 -21.960 24.090 1.00 73.56 86 ILE A CA 1
ATOM 650 C C . ILE A 1 86 ? -1.627 -22.549 23.648 1.00 73.56 86 ILE A C 1
ATOM 652 O O . ILE A 1 86 ? -2.679 -21.892 23.667 1.00 73.56 86 ILE A O 1
ATOM 656 N N . SER A 1 87 ? -1.569 -23.793 23.177 1.00 82.75 87 SER A N 1
ATOM 657 C CA . SER A 1 87 ? -2.754 -24.536 22.764 1.00 82.75 87 SER A CA 1
ATOM 658 C C . SER A 1 87 ? -3.739 -24.632 23.932 1.00 82.75 87 SER A C 1
ATOM 660 O O . SER A 1 87 ? -3.368 -24.500 25.100 1.00 82.75 87 SER A O 1
ATOM 662 N N . ARG A 1 88 ? -5.019 -24.859 23.624 1.00 78.38 88 ARG A N 1
ATOM 663 C CA . ARG A 1 88 ? -6.047 -25.030 24.659 1.00 78.38 88 ARG A CA 1
ATOM 664 C C . ARG A 1 88 ? -5.661 -26.124 25.662 1.00 78.38 88 ARG A C 1
ATOM 666 O O . ARG A 1 88 ? -5.755 -25.887 26.854 1.00 78.38 88 ARG A O 1
ATOM 673 N N . ALA A 1 89 ? -5.115 -27.235 25.166 1.00 81.44 89 ALA A N 1
ATOM 674 C CA . ALA A 1 89 ? -4.638 -28.336 25.996 1.00 81.44 89 ALA A CA 1
ATOM 675 C C . ALA A 1 89 ? -3.538 -27.913 26.985 1.00 81.44 89 ALA A C 1
ATOM 677 O O . ALA A 1 89 ? -3.567 -28.331 28.133 1.00 81.44 89 ALA A O 1
ATOM 678 N N . GLN A 1 90 ? -2.596 -27.055 26.574 1.00 78.75 90 GLN A N 1
ATOM 679 C CA . GLN A 1 90 ? -1.536 -26.588 27.472 1.00 78.75 90 GLN A CA 1
ATOM 680 C C . GLN A 1 90 ? -2.079 -25.659 28.569 1.00 78.75 90 GLN A C 1
ATOM 682 O O . GLN A 1 90 ? -1.635 -25.740 29.707 1.00 78.75 90 GLN A O 1
ATOM 687 N N . ARG A 1 91 ? -3.081 -24.821 28.256 1.00 82.69 91 ARG A N 1
ATOM 688 C CA . ARG A 1 91 ? -3.758 -23.994 29.273 1.00 82.69 91 ARG A CA 1
ATOM 689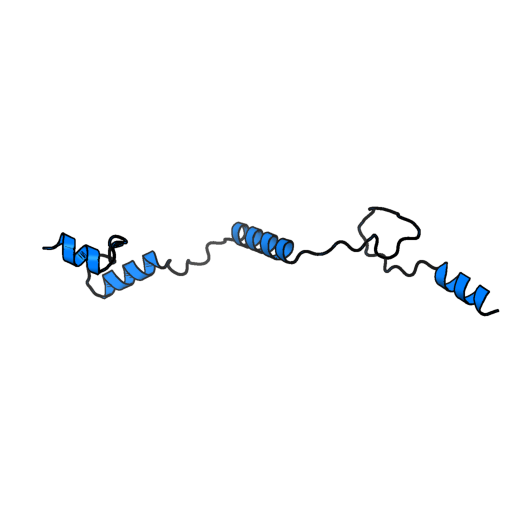 C C . ARG A 1 91 ? -4.407 -24.835 30.362 1.00 82.69 91 ARG A C 1
ATOM 691 O O . ARG A 1 91 ? -4.287 -24.474 31.527 1.00 82.69 91 ARG A O 1
ATOM 698 N N . ASP A 1 92 ? -5.073 -25.918 29.974 1.00 83.06 92 ASP A N 1
ATOM 699 C CA . ASP A 1 92 ? -5.782 -26.799 30.904 1.00 83.06 92 ASP A CA 1
ATOM 700 C C . ASP A 1 92 ? -4.802 -27.562 31.822 1.00 83.06 92 ASP A C 1
ATOM 702 O O . ASP A 1 92 ? -5.144 -27.863 32.960 1.00 83.06 92 ASP A O 1
ATOM 706 N N . ILE A 1 93 ? -3.570 -27.828 31.358 1.00 81.19 93 ILE A N 1
ATOM 707 C CA . ILE A 1 93 ? -2.495 -28.431 32.168 1.00 81.19 93 ILE A CA 1
ATOM 708 C C . ILE A 1 93 ? -1.942 -27.433 33.193 1.00 81.19 93 ILE A C 1
ATOM 710 O O . ILE A 1 93 ? -1.777 -27.785 34.353 1.00 81.19 93 ILE A O 1
ATOM 714 N N . ASP A 1 94 ? -1.667 -26.193 32.781 1.00 76.00 94 ASP A N 1
ATOM 715 C CA . ASP A 1 94 ? -1.025 -25.191 33.647 1.00 76.00 94 ASP A CA 1
ATOM 716 C C . ASP A 1 94 ? -1.977 -24.610 34.721 1.00 76.00 94 ASP A C 1
ATOM 718 O O . ASP A 1 94 ? -1.525 -23.926 35.638 1.00 76.00 94 ASP A O 1
ATOM 722 N N . THR A 1 95 ? -3.294 -24.823 34.589 1.00 77.69 95 THR A N 1
ATOM 723 C CA . THR A 1 95 ? -4.323 -24.369 35.551 1.00 77.69 95 THR A CA 1
ATOM 724 C C . THR A 1 95 ? -4.803 -25.457 36.517 1.00 77.69 95 THR A C 1
ATOM 726 O O . THR A 1 95 ? -5.716 -25.195 37.305 1.00 77.69 95 THR A O 1
ATOM 729 N N . LEU A 1 96 ? -4.194 -26.646 36.464 1.00 67.31 96 LEU A N 1
ATOM 730 C CA . LEU A 1 96 ? -4.409 -27.752 37.400 1.00 67.31 96 LEU A CA 1
ATOM 731 C C . LEU A 1 96 ? -3.512 -27.613 38.640 1.00 67.31 96 LEU A C 1
ATOM 733 O O . LEU A 1 96 ? -4.008 -27.923 39.746 1.00 67.31 96 LEU A O 1
#

Organism: NCBI:txid559131

Sequence (96 aa):
SFIRQAESMLASPNTPTSPGGVLNNTPGVIGAQEVYKDPRAKRLAEQAQQKNMATPVPEKLSFKEKMKMFAMESGEDSTPKDKSKISRAQRDIDTL

pLDDT: mean 72.86, std 11.96, range [47.25, 91.56]